Protein AF-A0A958KNX8-F1 (afdb_monomer_lite)

Radius of gyration: 30.75 Å; chains: 1; bounding box: 78×37×107 Å

Structure (mmCIF, N/CA/C/O backbone):
data_AF-A0A958KNX8-F1
#
_entry.id   AF-A0A958KNX8-F1
#
loop_
_atom_site.group_PDB
_atom_site.id
_atom_site.type_symbol
_atom_site.label_atom_id
_atom_site.label_alt_id
_atom_site.label_comp_id
_atom_site.label_asym_id
_atom_site.label_entity_id
_atom_site.label_seq_id
_atom_site.pdbx_PDB_ins_code
_atom_site.Cartn_x
_atom_site.Cartn_y
_atom_site.Cartn_z
_atom_site.occupancy
_atom_site.B_iso_or_equiv
_atom_site.auth_seq_id
_atom_site.auth_comp_id
_atom_site.auth_asym_id
_atom_site.auth_atom_id
_atom_site.pdbx_PDB_model_num
ATOM 1 N N . MET A 1 1 ? 53.481 12.879 -78.238 1.00 42.06 1 MET A N 1
ATOM 2 C CA . MET A 1 1 ? 53.865 12.267 -76.950 1.00 42.06 1 MET A CA 1
ATOM 3 C C . MET A 1 1 ? 52.834 12.718 -75.930 1.00 42.06 1 MET A C 1
ATOM 5 O O . MET A 1 1 ? 52.769 13.906 -75.652 1.00 42.06 1 MET A O 1
ATOM 9 N N . LYS A 1 2 ? 51.925 11.822 -75.530 1.00 39.59 2 LYS A N 1
ATOM 10 C CA . LYS A 1 2 ? 50.901 12.083 -74.510 1.00 39.59 2 LYS A CA 1
ATOM 11 C C . LYS A 1 2 ? 51.471 11.589 -73.183 1.00 39.59 2 LYS A C 1
ATOM 13 O O . LYS A 1 2 ? 51.906 10.445 -73.130 1.00 39.59 2 LYS A O 1
ATOM 18 N N . SER A 1 3 ? 51.527 12.461 -72.185 1.00 48.16 3 SER A N 1
ATOM 19 C CA . SER A 1 3 ? 51.945 12.108 -70.830 1.00 48.16 3 SER A CA 1
ATOM 20 C C . SER A 1 3 ? 50.732 11.602 -70.062 1.00 48.16 3 SER A C 1
ATOM 22 O O . SER A 1 3 ? 49.702 12.276 -70.021 1.00 48.16 3 SER A O 1
ATOM 24 N N . ASP A 1 4 ? 50.869 10.402 -69.512 1.00 49.47 4 ASP A N 1
ATOM 25 C CA . ASP A 1 4 ? 49.841 9.691 -68.768 1.00 49.47 4 ASP A CA 1
ATOM 26 C C . ASP A 1 4 ? 49.492 10.384 -67.446 1.00 49.47 4 ASP A C 1
ATOM 28 O O . ASP A 1 4 ? 50.351 10.827 -66.682 1.00 49.47 4 ASP A O 1
ATOM 32 N N . ASN A 1 5 ? 48.185 10.454 -67.205 1.00 47.09 5 ASN A N 1
ATOM 33 C CA . ASN A 1 5 ? 47.549 10.881 -65.968 1.00 47.09 5 ASN A CA 1
ATOM 34 C C . ASN A 1 5 ? 47.696 9.761 -64.924 1.00 47.09 5 ASN A C 1
ATOM 36 O O . ASN A 1 5 ? 47.079 8.705 -65.060 1.00 47.09 5 ASN A O 1
ATOM 40 N N . LEU A 1 6 ? 48.470 9.995 -63.865 1.00 48.03 6 LEU A N 1
ATOM 41 C CA . LEU A 1 6 ? 48.431 9.189 -62.644 1.00 48.03 6 LEU A CA 1
ATOM 42 C C . LEU A 1 6 ? 47.308 9.729 -61.749 1.00 48.03 6 LEU A C 1
ATOM 44 O O . LEU A 1 6 ? 47.507 10.659 -60.970 1.00 48.03 6 LEU A O 1
ATOM 48 N N . SER A 1 7 ? 46.109 9.158 -61.885 1.00 46.84 7 SER A N 1
ATOM 49 C CA . SER A 1 7 ? 45.052 9.292 -60.881 1.00 46.84 7 SER A CA 1
ATOM 50 C C . SER A 1 7 ? 45.404 8.413 -59.688 1.00 46.84 7 SER A C 1
ATOM 52 O O . SER A 1 7 ? 45.228 7.199 -59.727 1.00 46.84 7 SER A O 1
ATOM 54 N N . SER A 1 8 ? 45.908 9.038 -58.630 1.00 51.44 8 SER A N 1
ATOM 55 C CA . SER A 1 8 ? 46.054 8.415 -57.319 1.00 51.44 8 SER A CA 1
ATOM 56 C C . SER A 1 8 ? 44.674 8.025 -56.783 1.00 51.44 8 SER A C 1
ATOM 58 O O . SER A 1 8 ? 43.842 8.892 -56.508 1.00 51.44 8 SER A O 1
ATOM 60 N N . GLU A 1 9 ? 44.433 6.721 -56.657 1.00 49.59 9 GLU A N 1
ATOM 61 C CA . GLU A 1 9 ? 43.260 6.138 -56.008 1.00 49.59 9 GLU A CA 1
ATOM 62 C C . GLU A 1 9 ? 43.120 6.670 -54.574 1.00 49.59 9 GLU A C 1
ATOM 64 O O . GLU A 1 9 ? 43.972 6.458 -53.710 1.00 49.59 9 GLU A O 1
ATOM 69 N N . GLN A 1 10 ? 42.022 7.378 -54.319 1.00 53.97 10 GLN A N 1
ATOM 70 C CA . GLN A 1 10 ? 41.580 7.730 -52.975 1.00 53.97 10 GLN A CA 1
ATOM 71 C C . GLN A 1 10 ? 40.931 6.491 -52.343 1.00 53.97 10 GLN A C 1
ATOM 73 O O . GLN A 1 10 ? 39.855 6.064 -52.756 1.00 53.97 10 GLN A O 1
ATOM 78 N N . ILE A 1 11 ? 41.590 5.909 -51.341 1.00 54.59 11 ILE A N 1
ATOM 79 C CA . ILE A 1 11 ? 41.051 4.811 -50.523 1.00 54.59 11 ILE A CA 1
ATOM 80 C C . ILE A 1 11 ? 39.892 5.361 -49.658 1.00 54.59 11 ILE A C 1
ATOM 82 O O . ILE A 1 11 ? 40.040 6.432 -49.062 1.00 54.59 11 ILE A O 1
ATOM 86 N N . PRO A 1 12 ? 38.731 4.680 -49.570 1.00 50.34 12 PRO A N 1
ATOM 87 C CA . PRO A 1 12 ? 37.530 5.235 -48.950 1.00 50.34 12 PRO A CA 1
ATOM 88 C C . PRO A 1 12 ? 37.610 5.248 -47.413 1.00 50.34 12 PRO A C 1
ATOM 90 O O . PRO A 1 12 ? 37.762 4.218 -46.763 1.00 50.34 12 PRO A O 1
ATOM 93 N N . VAL A 1 13 ? 37.402 6.433 -46.833 1.00 57.12 13 VAL A N 1
ATOM 94 C CA . VAL A 1 13 ? 37.413 6.759 -45.387 1.00 57.12 13 VAL A CA 1
ATOM 95 C C . VAL A 1 13 ? 36.207 6.170 -44.611 1.00 57.12 13 VAL A C 1
ATOM 97 O O . VAL A 1 13 ? 36.106 6.303 -43.396 1.00 57.12 13 VAL A O 1
ATOM 100 N N . GLN A 1 14 ? 35.273 5.487 -45.281 1.00 57.47 14 GLN A N 1
ATOM 101 C CA . GLN A 1 14 ? 34.013 5.019 -44.678 1.00 57.47 14 GLN A CA 1
ATOM 102 C C . GLN A 1 14 ? 34.156 3.777 -43.774 1.00 57.47 14 GLN A C 1
ATOM 104 O O . GLN A 1 14 ? 33.424 3.656 -42.795 1.00 57.47 14 GLN A O 1
ATOM 109 N N . ASN A 1 15 ? 35.136 2.901 -44.022 1.00 57.69 15 ASN A N 1
ATOM 110 C CA . ASN A 1 15 ? 35.259 1.622 -43.301 1.00 57.69 15 ASN A CA 1
ATOM 111 C C . ASN A 1 15 ? 35.597 1.758 -41.802 1.00 57.69 15 ASN A C 1
ATOM 113 O O . ASN A 1 15 ? 35.252 0.883 -41.007 1.00 57.69 15 ASN A O 1
ATOM 117 N N . GLU A 1 16 ? 36.261 2.838 -41.383 1.00 58.16 16 GLU A N 1
ATOM 118 C CA . GLU A 1 16 ? 36.662 3.010 -39.978 1.00 58.16 16 GLU A CA 1
ATOM 119 C C . GLU A 1 16 ? 35.492 3.415 -39.068 1.00 58.16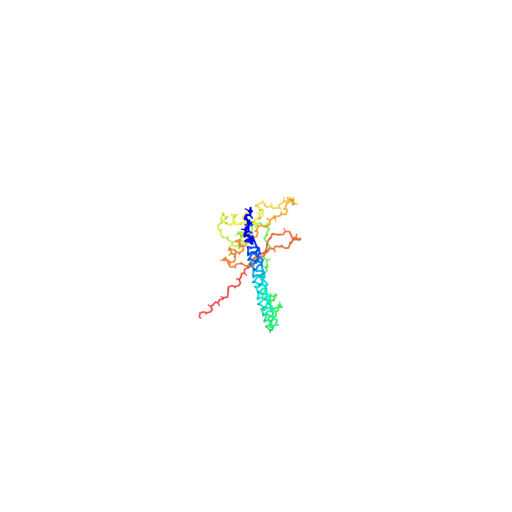 16 GLU A C 1
ATOM 121 O O . GLU A 1 16 ? 35.461 3.056 -37.886 1.00 58.16 16 GLU A O 1
ATOM 126 N N . SER A 1 17 ? 34.502 4.128 -39.616 1.00 66.62 17 SER A N 1
ATOM 127 C CA . SER A 1 17 ? 33.331 4.598 -38.868 1.00 66.62 17 SER A CA 1
ATOM 128 C C . SER A 1 17 ? 32.405 3.438 -38.489 1.00 66.62 17 SER A C 1
ATOM 130 O O . SER A 1 17 ? 32.046 3.290 -37.316 1.00 66.62 17 SER A O 1
ATOM 132 N N . ASP A 1 18 ? 32.135 2.546 -39.443 1.00 72.94 18 ASP A N 1
ATOM 133 C CA . ASP A 1 18 ? 31.264 1.382 -39.255 1.00 72.94 18 ASP A CA 1
ATOM 134 C C . ASP A 1 18 ? 31.873 0.363 -38.280 1.00 72.94 18 ASP A C 1
ATOM 136 O O . ASP A 1 18 ? 31.188 -0.185 -37.409 1.00 72.94 18 ASP A O 1
ATOM 140 N N . MET A 1 19 ? 33.193 0.163 -38.351 1.00 74.25 19 MET A N 1
ATOM 141 C CA . MET A 1 19 ? 33.920 -0.699 -37.417 1.00 74.25 19 MET A CA 1
ATOM 142 C C . MET A 1 19 ? 33.919 -0.125 -35.991 1.00 74.25 19 MET A C 1
ATOM 144 O O . MET A 1 19 ? 33.741 -0.867 -35.019 1.00 74.25 19 MET A O 1
ATOM 148 N N . SER A 1 20 ? 34.063 1.198 -35.848 1.00 80.25 20 SER A N 1
ATOM 149 C CA . SER A 1 20 ? 33.980 1.880 -34.550 1.00 80.25 20 SER A CA 1
ATOM 150 C C . SER A 1 20 ? 32.596 1.723 -33.916 1.00 80.25 20 SER A C 1
ATOM 152 O O . SER A 1 20 ? 32.475 1.477 -32.711 1.00 80.25 20 SER A O 1
ATOM 154 N N . GLU A 1 21 ? 31.531 1.810 -34.715 1.00 80.25 21 GLU A N 1
ATOM 155 C CA . GLU A 1 21 ? 30.171 1.641 -34.215 1.00 80.25 21 GLU A CA 1
ATOM 156 C C . GLU A 1 21 ? 29.878 0.187 -33.813 1.00 80.25 21 GLU A C 1
ATOM 158 O O . GLU A 1 21 ? 29.301 -0.055 -32.744 1.00 80.25 21 GLU A O 1
ATOM 163 N N . ALA A 1 22 ? 30.346 -0.785 -34.603 1.00 81.06 22 ALA A N 1
ATOM 164 C CA . ALA A 1 22 ? 30.256 -2.207 -34.281 1.00 81.06 22 ALA A CA 1
ATOM 165 C C . ALA A 1 22 ? 30.973 -2.541 -32.959 1.00 81.06 22 ALA A C 1
ATOM 167 O O . ALA A 1 22 ? 30.391 -3.182 -32.077 1.00 81.06 22 ALA A O 1
ATOM 168 N N . LEU A 1 23 ? 32.190 -2.019 -32.762 1.00 81.31 23 LEU A N 1
ATOM 169 C CA . LEU A 1 23 ? 32.943 -2.150 -31.509 1.00 81.31 23 LEU A CA 1
ATOM 170 C C . LEU A 1 23 ? 32.178 -1.556 -30.318 1.00 81.31 23 LEU A C 1
ATOM 172 O O . LEU A 1 23 ? 32.051 -2.201 -29.276 1.00 81.31 23 LEU A O 1
ATOM 176 N N . ARG A 1 24 ? 31.586 -0.364 -30.465 1.00 84.81 24 ARG A N 1
ATOM 177 C CA . ARG A 1 24 ? 30.780 0.264 -29.400 1.00 84.81 24 ARG A CA 1
ATOM 178 C C . ARG A 1 24 ? 29.530 -0.542 -29.045 1.00 84.81 24 ARG A C 1
ATOM 180 O O . ARG A 1 24 ? 29.096 -0.504 -27.891 1.00 84.81 24 ARG A O 1
ATOM 187 N N . ARG A 1 25 ? 28.909 -1.230 -30.008 1.00 84.94 25 ARG A N 1
ATOM 188 C CA . ARG A 1 25 ? 27.751 -2.109 -29.757 1.00 84.94 25 ARG A CA 1
ATOM 189 C C . ARG A 1 25 ? 28.169 -3.385 -29.029 1.00 84.94 25 ARG A C 1
ATOM 191 O O . ARG A 1 25 ? 27.503 -3.770 -28.067 1.00 84.94 25 ARG A O 1
ATOM 198 N N . LEU A 1 26 ? 29.291 -3.986 -29.423 1.00 87.31 26 LEU A N 1
ATOM 199 C CA . LEU A 1 26 ? 29.854 -5.162 -28.756 1.00 87.31 26 LEU A CA 1
ATOM 200 C C . LEU A 1 26 ? 30.239 -4.859 -27.306 1.00 87.31 26 LEU A C 1
ATOM 202 O O . LEU A 1 26 ? 29.823 -5.580 -26.402 1.00 87.31 26 LEU A O 1
ATOM 206 N N . VAL A 1 27 ? 30.943 -3.749 -27.065 1.00 87.81 27 VAL A N 1
ATOM 207 C CA . VAL A 1 27 ? 31.324 -3.328 -25.708 1.00 87.81 27 VAL A CA 1
ATOM 208 C C . VAL A 1 27 ? 30.088 -3.071 -24.846 1.00 87.81 27 VAL A C 1
ATOM 210 O O . VAL A 1 27 ? 30.012 -3.577 -23.728 1.00 87.81 27 VAL A O 1
ATOM 213 N N . ARG A 1 28 ? 29.079 -2.350 -25.359 1.00 87.38 28 ARG A N 1
ATOM 214 C CA . ARG A 1 28 ? 27.823 -2.117 -24.621 1.00 87.38 28 ARG A CA 1
ATOM 215 C C . ARG A 1 28 ? 27.100 -3.417 -24.277 1.00 87.38 28 ARG A C 1
ATOM 217 O O . ARG A 1 28 ? 26.647 -3.569 -23.146 1.00 87.38 28 ARG A O 1
ATOM 224 N N . SER A 1 29 ? 27.032 -4.352 -25.220 1.00 85.25 29 SER A N 1
ATOM 225 C CA . SER A 1 29 ? 26.399 -5.657 -25.001 1.00 85.25 29 SER A CA 1
ATOM 226 C C . SER A 1 29 ? 27.158 -6.464 -23.946 1.00 85.25 29 SER A C 1
ATOM 228 O O . SER A 1 29 ? 26.550 -6.970 -23.009 1.00 85.25 29 SER A O 1
ATOM 230 N N . GLY A 1 30 ? 28.493 -6.490 -24.016 1.00 85.56 30 GLY A N 1
ATOM 23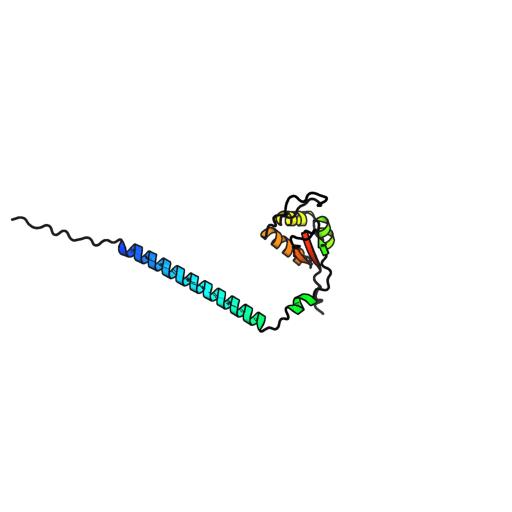1 C CA . GLY A 1 30 ? 29.335 -7.146 -23.014 1.00 85.56 30 GLY A CA 1
ATOM 232 C C . GLY A 1 30 ? 29.170 -6.556 -21.610 1.00 85.56 30 GLY A C 1
ATOM 233 O O . GLY A 1 30 ? 29.062 -7.301 -20.635 1.00 85.56 30 GLY A O 1
ATOM 234 N N . VAL A 1 31 ? 29.076 -5.227 -21.493 1.00 88.81 31 VAL A N 1
ATOM 235 C CA . VAL A 1 31 ? 28.822 -4.546 -20.211 1.00 88.81 31 VAL A CA 1
ATOM 236 C C . VAL A 1 31 ? 27.440 -4.900 -19.655 1.00 88.81 31 VAL A C 1
ATOM 238 O O . VAL A 1 31 ? 27.322 -5.176 -18.460 1.00 88.81 31 VAL A O 1
ATOM 241 N N . MET A 1 32 ? 26.404 -4.941 -20.498 1.00 86.12 32 MET A N 1
ATOM 242 C CA . MET A 1 32 ? 25.053 -5.324 -20.071 1.00 86.12 32 MET A CA 1
ATOM 243 C C . MET A 1 32 ? 24.987 -6.782 -19.612 1.00 86.12 32 MET A C 1
ATOM 245 O O . MET A 1 32 ? 24.460 -7.042 -18.530 1.00 86.12 32 MET A O 1
ATOM 249 N N . CYS A 1 33 ? 25.592 -7.709 -20.359 1.00 85.69 33 CYS A N 1
ATOM 250 C CA . CYS A 1 33 ? 25.675 -9.116 -19.964 1.00 85.69 33 CYS A CA 1
ATOM 251 C C . CYS A 1 33 ? 26.420 -9.279 -18.634 1.00 85.69 33 CYS A C 1
ATOM 253 O O . CYS A 1 33 ? 25.951 -9.983 -17.743 1.00 85.69 33 CYS A O 1
ATOM 255 N N . ARG A 1 34 ? 27.545 -8.572 -18.447 1.00 85.81 34 ARG A N 1
ATOM 256 C CA . ARG A 1 34 ? 28.287 -8.587 -17.178 1.00 85.81 34 ARG A CA 1
ATOM 257 C C . ARG A 1 34 ? 27.447 -8.060 -16.017 1.00 85.81 34 ARG A C 1
ATOM 259 O O . ARG A 1 34 ? 27.458 -8.651 -14.943 1.00 85.81 34 ARG A O 1
ATOM 266 N N . ARG A 1 35 ? 26.705 -6.968 -16.219 1.00 88.81 35 ARG A N 1
ATOM 267 C CA . ARG A 1 35 ? 25.803 -6.423 -15.197 1.00 88.81 35 ARG A CA 1
ATOM 268 C C . ARG A 1 35 ? 24.709 -7.425 -14.830 1.00 88.81 35 ARG A C 1
ATOM 270 O O . ARG A 1 35 ? 24.454 -7.615 -13.648 1.00 88.81 35 ARG A O 1
ATOM 277 N N . GLN A 1 36 ? 24.084 -8.063 -15.818 1.00 87.50 36 GLN A N 1
ATOM 278 C CA . GLN A 1 36 ? 23.060 -9.084 -15.581 1.00 87.50 36 GLN A CA 1
ATOM 279 C C . GLN A 1 36 ? 23.621 -10.290 -14.827 1.00 87.50 36 GLN A C 1
ATOM 281 O O . GLN A 1 36 ? 22.997 -10.733 -13.870 1.00 87.50 36 GLN A O 1
ATOM 286 N N . ALA A 1 37 ? 24.818 -10.760 -15.187 1.00 87.31 37 ALA A N 1
ATOM 287 C CA . ALA A 1 37 ? 25.489 -11.841 -14.472 1.00 87.31 37 ALA A CA 1
ATOM 288 C C . ALA A 1 37 ? 25.759 -11.472 -13.005 1.00 87.31 37 ALA A C 1
ATOM 290 O O . ALA A 1 37 ? 25.463 -12.259 -12.116 1.00 87.31 37 ALA A O 1
ATOM 291 N N . ILE A 1 38 ? 26.238 -10.252 -12.733 1.00 89.56 38 ILE A N 1
ATOM 292 C CA . ILE A 1 38 ? 26.447 -9.774 -11.356 1.00 89.56 38 ILE A CA 1
ATOM 293 C C . ILE A 1 38 ? 25.125 -9.728 -10.584 1.00 89.56 38 ILE A C 1
ATOM 295 O O . ILE A 1 38 ? 25.070 -10.195 -9.453 1.00 89.56 38 ILE A O 1
ATOM 299 N N . ILE A 1 39 ? 24.059 -9.184 -11.179 1.00 89.00 39 ILE A N 1
ATOM 300 C CA . ILE A 1 39 ? 22.737 -9.129 -10.534 1.00 89.00 39 ILE A CA 1
ATOM 301 C C . ILE A 1 39 ? 22.242 -10.539 -10.210 1.00 89.00 39 ILE A C 1
ATOM 303 O O . ILE A 1 39 ? 21.758 -10.772 -9.106 1.00 89.00 39 ILE A O 1
ATOM 307 N N . TYR A 1 40 ? 22.390 -11.473 -11.149 1.00 90.88 40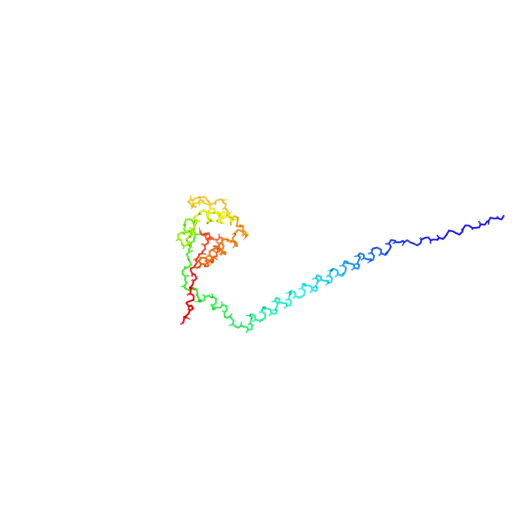 TYR A N 1
ATOM 308 C CA . TYR A 1 40 ? 21.993 -12.860 -10.957 1.00 90.88 40 TYR A CA 1
ATOM 309 C C . TYR A 1 40 ? 22.786 -13.531 -9.832 1.00 90.88 40 TYR A C 1
ATOM 311 O O . TYR A 1 40 ? 22.184 -14.128 -8.948 1.00 90.88 40 TYR A O 1
ATOM 319 N N . GLU A 1 41 ? 24.112 -13.384 -9.810 1.00 88.44 41 GLU A N 1
ATOM 320 C CA . GLU A 1 41 ? 24.962 -13.946 -8.752 1.00 88.44 41 GLU A CA 1
ATOM 321 C C . GLU A 1 41 ? 24.654 -13.340 -7.376 1.00 88.44 41 GLU A C 1
ATOM 323 O O . GLU A 1 41 ? 24.605 -14.058 -6.380 1.00 88.44 41 GLU A O 1
ATOM 328 N N . VAL A 1 42 ? 24.370 -12.036 -7.305 1.00 89.00 42 VAL A N 1
ATOM 329 C CA . VAL A 1 42 ? 23.951 -11.385 -6.053 1.00 89.00 42 VAL A CA 1
ATOM 330 C C . VAL A 1 42 ? 22.592 -11.910 -5.590 1.00 89.00 42 VAL A C 1
ATOM 332 O O . VAL A 1 42 ? 22.445 -12.258 -4.421 1.00 89.00 42 VAL A O 1
ATOM 335 N N . ALA A 1 43 ? 21.608 -11.998 -6.489 1.00 84.50 43 ALA A N 1
ATOM 336 C CA . ALA A 1 43 ? 20.280 -12.518 -6.168 1.00 84.50 43 ALA A CA 1
ATOM 337 C C . ALA A 1 43 ? 20.347 -13.984 -5.723 1.00 84.50 43 ALA A C 1
ATOM 339 O O . ALA A 1 43 ? 19.731 -14.358 -4.727 1.00 84.50 43 ALA A O 1
ATOM 340 N N . ARG A 1 44 ? 21.149 -14.795 -6.416 1.00 87.38 44 ARG A N 1
ATOM 341 C CA . ARG A 1 44 ? 21.403 -16.189 -6.066 1.00 87.38 44 ARG A CA 1
ATOM 342 C C . ARG A 1 44 ? 22.076 -16.313 -4.705 1.00 87.38 44 ARG A C 1
ATOM 344 O O . ARG A 1 44 ? 21.572 -17.038 -3.862 1.00 87.38 44 ARG A O 1
ATOM 351 N N . SER A 1 45 ? 23.153 -15.569 -4.452 1.00 83.56 45 SER A N 1
ATOM 352 C CA . SER A 1 45 ? 23.840 -15.600 -3.157 1.00 83.56 45 SER A CA 1
ATOM 353 C C . SER A 1 45 ? 22.939 -15.137 -2.011 1.00 83.56 45 SER A C 1
ATOM 355 O O . SER A 1 45 ? 23.059 -15.653 -0.902 1.00 83.56 45 SER A O 1
ATOM 357 N N . LEU A 1 46 ? 22.039 -14.183 -2.260 1.00 82.31 46 LEU A N 1
ATOM 358 C CA . LEU A 1 46 ? 21.046 -13.762 -1.277 1.00 82.31 46 LEU A CA 1
ATOM 359 C C . LEU A 1 46 ? 20.035 -14.881 -0.999 1.00 82.31 46 LEU A C 1
ATOM 361 O O . LEU A 1 46 ? 19.765 -15.159 0.163 1.00 82.31 46 LEU A O 1
ATOM 365 N N . LEU A 1 47 ? 19.518 -15.537 -2.041 1.00 82.56 47 LEU A N 1
ATOM 366 C CA . LEU A 1 47 ? 18.601 -16.672 -1.906 1.00 82.56 47 LEU A CA 1
ATOM 367 C C . LEU A 1 47 ? 19.251 -17.859 -1.192 1.00 82.56 47 LEU A C 1
ATOM 369 O O . LEU A 1 47 ? 18.627 -18.446 -0.316 1.00 82.56 47 LEU A O 1
ATOM 373 N N . ASP A 1 48 ? 20.499 -18.183 -1.524 1.00 81.69 48 ASP A N 1
ATOM 374 C CA . ASP A 1 48 ? 21.245 -19.264 -0.880 1.00 81.69 48 ASP A CA 1
ATOM 375 C C . ASP A 1 48 ? 21.464 -18.950 0.608 1.00 81.69 48 ASP A C 1
ATOM 377 O O . ASP A 1 48 ? 21.202 -19.796 1.456 1.00 81.69 48 ASP A O 1
ATOM 381 N N . ARG A 1 49 ? 21.813 -17.702 0.954 1.00 80.75 49 ARG A N 1
ATOM 382 C CA . ARG A 1 49 ? 21.910 -17.270 2.359 1.00 80.75 49 ARG A CA 1
ATOM 383 C C . ARG A 1 49 ? 20.572 -17.310 3.085 1.00 80.75 49 ARG A C 1
ATOM 385 O O . ARG A 1 49 ? 20.551 -17.727 4.233 1.00 80.75 49 ARG A O 1
ATOM 392 N N . LEU A 1 50 ? 19.487 -16.899 2.428 1.00 73.81 50 LEU A N 1
ATOM 393 C CA . LEU A 1 50 ? 18.127 -16.985 2.970 1.00 73.81 50 LEU A CA 1
ATOM 394 C C . LEU A 1 50 ? 17.661 -18.432 3.159 1.00 73.81 50 LEU A C 1
ATOM 396 O O . LEU A 1 50 ? 16.779 -18.666 3.971 1.00 73.81 50 LEU A O 1
ATOM 400 N N . ARG A 1 51 ? 18.228 -19.381 2.407 1.00 71.38 51 ARG A N 1
ATOM 401 C CA . ARG A 1 51 ? 17.928 -20.813 2.497 1.00 71.38 51 ARG A CA 1
ATOM 402 C C . ARG A 1 51 ? 18.796 -21.536 3.530 1.00 71.38 51 ARG A C 1
ATOM 404 O O . ARG A 1 51 ? 18.343 -22.512 4.112 1.00 71.38 51 ARG A O 1
ATOM 411 N N . GLU A 1 52 ? 20.041 -21.100 3.718 1.00 71.44 52 GLU A N 1
ATOM 412 C CA . GLU A 1 52 ? 20.962 -21.611 4.746 1.00 71.44 52 GLU A CA 1
ATOM 413 C C . GLU A 1 52 ? 20.635 -21.068 6.134 1.00 71.44 52 GLU A C 1
ATOM 415 O O . GLU A 1 52 ? 20.785 -21.767 7.136 1.00 71.44 52 GLU A O 1
ATOM 420 N N . SER A 1 53 ? 20.173 -19.821 6.203 1.00 59.12 53 SER A N 1
ATOM 421 C CA . SER A 1 53 ? 19.433 -19.368 7.360 1.00 59.12 53 SER A CA 1
ATOM 422 C C . SER A 1 53 ? 18.106 -20.108 7.326 1.00 59.12 53 SER A C 1
ATOM 424 O O . SER A 1 53 ? 17.249 -19.776 6.517 1.00 59.12 53 SER A O 1
ATOM 426 N N . ASP A 1 54 ? 17.935 -21.105 8.182 1.00 50.75 54 ASP A N 1
ATOM 427 C CA . ASP A 1 54 ? 16.647 -21.720 8.510 1.00 50.75 54 ASP A CA 1
ATOM 428 C C . ASP A 1 54 ? 15.762 -20.665 9.218 1.00 50.75 54 ASP A C 1
ATOM 430 O O . ASP A 1 54 ? 15.342 -20.806 10.364 1.00 50.75 54 ASP A O 1
ATOM 434 N N . VAL A 1 55 ? 15.570 -19.507 8.569 1.00 52.78 55 VAL A N 1
ATOM 435 C CA . VAL A 1 55 ? 14.506 -18.561 8.860 1.00 52.78 55 VAL A CA 1
ATOM 436 C C . VAL A 1 55 ? 13.283 -19.311 8.414 1.00 52.78 55 VAL A C 1
ATOM 438 O O . VAL A 1 55 ? 12.883 -19.256 7.253 1.00 52.78 55 VAL A O 1
ATOM 441 N N . ASP A 1 56 ? 12.787 -20.095 9.356 1.00 47.44 56 ASP A N 1
ATOM 442 C CA . ASP A 1 56 ? 11.534 -20.796 9.308 1.00 47.44 56 ASP A CA 1
ATOM 443 C C . ASP A 1 56 ? 10.524 -19.853 8.645 1.00 47.44 56 ASP A C 1
ATOM 445 O O . ASP A 1 56 ? 10.061 -18.872 9.235 1.00 47.44 56 ASP A O 1
ATOM 449 N N . LEU A 1 57 ? 10.220 -20.090 7.368 1.00 48.94 57 LEU A N 1
ATOM 450 C CA . LEU A 1 57 ? 9.152 -19.361 6.686 1.00 48.94 57 LEU A CA 1
ATOM 451 C C . LEU A 1 57 ? 7.810 -19.642 7.389 1.00 48.94 57 LEU A C 1
ATOM 453 O O . LEU A 1 57 ? 6.875 -18.865 7.229 1.00 48.94 57 LEU A O 1
ATOM 457 N N . ALA A 1 58 ? 7.755 -20.679 8.237 1.00 44.94 58 ALA A N 1
ATOM 458 C CA . ALA A 1 58 ? 6.688 -20.936 9.195 1.00 44.94 58 ALA A CA 1
ATOM 459 C C . ALA A 1 58 ? 6.637 -19.918 10.360 1.00 44.94 58 ALA A C 1
ATOM 461 O O . ALA A 1 58 ? 5.556 -19.580 10.833 1.00 44.94 58 ALA A O 1
ATOM 462 N N . VAL A 1 59 ? 7.763 -19.333 10.792 1.00 43.28 59 VAL A N 1
ATOM 463 C CA . VAL A 1 59 ? 7.789 -18.324 11.876 1.00 43.28 59 VAL A CA 1
ATOM 464 C C . VAL A 1 59 ? 7.346 -16.936 11.389 1.00 43.28 59 VAL A C 1
ATOM 466 O O . VAL A 1 59 ? 6.969 -16.084 12.197 1.00 43.28 59 VAL A O 1
ATOM 469 N N . VAL A 1 60 ? 7.289 -16.700 10.073 1.00 46.53 60 VAL A N 1
ATOM 470 C CA . VAL A 1 60 ? 6.592 -15.517 9.532 1.00 46.53 60 VAL A CA 1
ATOM 471 C C . VAL A 1 60 ? 5.066 -15.677 9.626 1.00 46.53 60 VAL A C 1
ATOM 473 O O . VAL A 1 60 ? 4.364 -14.670 9.721 1.00 46.53 60 VAL A O 1
ATOM 476 N N . GLU A 1 61 ? 4.537 -16.905 9.682 1.00 43.50 61 GLU A N 1
ATOM 477 C CA . GLU A 1 61 ? 3.098 -17.132 9.875 1.00 43.50 61 GLU A CA 1
ATOM 478 C C . GLU A 1 61 ? 2.674 -17.001 11.352 1.00 43.50 61 GLU A C 1
ATOM 480 O O . GLU A 1 61 ? 1.636 -16.398 11.634 1.00 43.50 61 GLU A O 1
ATOM 485 N N . GLU A 1 62 ? 3.484 -17.447 12.318 1.00 38.56 62 GLU A N 1
ATOM 486 C CA . GLU A 1 62 ? 3.024 -17.580 13.716 1.00 38.56 62 GLU A CA 1
ATOM 487 C C . GLU A 1 62 ? 3.190 -16.351 14.636 1.00 38.56 62 GLU A C 1
ATOM 489 O O . GLU A 1 62 ? 2.617 -16.328 15.724 1.00 38.56 62 GLU A O 1
ATOM 494 N N . ILE A 1 63 ? 3.872 -15.270 14.230 1.00 45.12 63 ILE A N 1
ATOM 495 C CA . ILE A 1 63 ? 3.974 -14.048 15.075 1.00 45.12 63 ILE A CA 1
ATOM 496 C C . ILE A 1 63 ? 2.773 -13.096 14.881 1.00 45.12 63 ILE A C 1
ATOM 498 O O . ILE A 1 63 ? 2.681 -12.031 15.490 1.00 45.12 63 ILE A O 1
ATOM 502 N N . THR A 1 64 ? 1.785 -13.472 14.069 1.00 45.19 64 THR A N 1
ATOM 503 C CA . THR A 1 64 ? 0.698 -12.566 13.679 1.00 45.19 64 THR A CA 1
ATOM 504 C C . THR A 1 64 ? -0.659 -12.891 14.295 1.00 45.19 64 THR A C 1
ATOM 506 O O . THR A 1 64 ? -1.691 -12.788 13.643 1.00 45.19 64 THR A O 1
ATOM 509 N N . HIS A 1 65 ? -0.690 -13.173 15.600 1.00 42.28 65 HIS A N 1
ATOM 510 C CA . HIS A 1 65 ? -1.922 -13.152 16.405 1.00 42.28 65 HIS A CA 1
ATOM 511 C C . HIS A 1 65 ? -2.416 -11.719 16.690 1.00 42.28 65 HIS A C 1
ATOM 513 O O . HIS A 1 65 ? -2.645 -11.327 17.832 1.00 42.28 65 HIS A O 1
ATOM 519 N N . GLY A 1 66 ? -2.566 -10.912 15.643 1.00 56.03 66 GLY A N 1
ATOM 520 C CA . GLY A 1 66 ? -3.403 -9.721 15.681 1.00 56.03 66 GLY A CA 1
ATOM 521 C C . GLY A 1 66 ? -4.445 -9.861 14.588 1.00 56.03 66 GLY A C 1
ATOM 522 O O . GLY A 1 66 ? -4.076 -10.030 13.426 1.00 56.03 66 GLY A O 1
ATOM 523 N N . ASP A 1 67 ? -5.721 -9.817 14.962 1.00 76.75 67 ASP A N 1
ATOM 524 C CA . ASP A 1 67 ? -6.824 -9.913 14.012 1.00 76.75 67 ASP A CA 1
ATOM 525 C C . ASP A 1 67 ? -6.676 -8.801 12.967 1.00 76.75 67 ASP A C 1
ATOM 527 O O . ASP A 1 67 ? -6.682 -7.611 13.289 1.00 76.75 67 ASP A O 1
ATOM 531 N N . TRP A 1 68 ? -6.469 -9.191 11.710 1.00 87.38 68 TRP A N 1
ATOM 532 C CA . TRP A 1 68 ? -6.464 -8.253 10.596 1.00 87.38 68 TRP A CA 1
ATOM 533 C C . TRP A 1 68 ? -7.853 -7.616 10.496 1.00 87.38 68 TRP A C 1
ATOM 535 O O . TRP A 1 68 ? -8.849 -8.289 10.225 1.00 87.38 68 TRP A O 1
ATOM 545 N N . GLU A 1 69 ? -7.928 -6.307 10.709 1.00 89.06 69 GLU A N 1
ATOM 546 C CA . GLU A 1 69 ? -9.156 -5.543 10.558 1.00 89.06 69 GLU A CA 1
ATOM 547 C C . GLU A 1 69 ? -9.402 -5.268 9.074 1.00 89.06 69 GLU A C 1
ATOM 549 O O . GLU A 1 69 ? -8.599 -4.631 8.386 1.00 89.06 69 GLU A O 1
ATOM 554 N N . ARG A 1 70 ? -10.543 -5.744 8.575 1.00 90.38 70 ARG A N 1
ATOM 555 C CA . ARG A 1 70 ? -10.988 -5.525 7.195 1.00 90.38 70 ARG A CA 1
ATOM 556 C C . ARG A 1 70 ? -11.476 -4.098 7.027 1.00 90.38 70 ARG A C 1
ATOM 558 O O . ARG A 1 70 ? -12.314 -3.648 7.802 1.00 90.38 70 ARG A O 1
ATOM 565 N N . ILE A 1 71 ? -11.008 -3.412 5.992 1.00 89.44 71 ILE A N 1
ATOM 566 C CA . ILE A 1 71 ? -11.368 -2.030 5.684 1.00 89.44 71 ILE A CA 1
ATOM 567 C C . ILE A 1 71 ? -12.113 -1.983 4.353 1.00 89.44 71 ILE A C 1
ATOM 569 O O . ILE A 1 71 ? -11.556 -2.227 3.281 1.00 89.44 71 ILE A O 1
ATOM 573 N N . GLU A 1 72 ? -13.383 -1.608 4.427 1.00 87.00 72 GLU A N 1
ATOM 574 C CA . GLU A 1 72 ? -14.279 -1.470 3.275 1.00 87.00 72 GLU A CA 1
ATOM 575 C C . GLU A 1 72 ? -14.408 -0.013 2.820 1.00 87.00 72 GLU A C 1
ATOM 577 O O . GLU A 1 72 ? -14.848 0.272 1.707 1.00 87.00 72 GLU A O 1
ATOM 582 N N . SER A 1 73 ? -14.039 0.940 3.682 1.00 87.62 73 SER A N 1
ATOM 583 C CA . SER A 1 73 ? -14.229 2.362 3.412 1.00 87.62 73 SER A CA 1
ATOM 584 C C . SER A 1 73 ? -13.168 3.254 4.049 1.00 87.62 73 SER A C 1
ATOM 586 O O . SER A 1 73 ? -12.552 2.932 5.066 1.00 87.62 73 SER A O 1
ATOM 588 N N . LEU A 1 74 ? -13.030 4.456 3.489 1.00 89.06 74 LEU A N 1
ATOM 589 C CA . LEU A 1 74 ? -12.199 5.525 4.040 1.00 89.06 74 LEU A CA 1
ATOM 590 C C . LEU A 1 74 ? -12.603 5.910 5.475 1.00 89.06 74 LEU A C 1
ATOM 592 O O . LEU A 1 74 ? -11.746 6.218 6.304 1.00 89.06 74 LEU A O 1
ATOM 596 N N . SER A 1 75 ? -13.907 5.931 5.765 1.00 87.81 75 SER A N 1
ATOM 597 C CA . SER A 1 75 ? -14.428 6.244 7.099 1.00 87.81 75 SER A CA 1
ATOM 598 C C . SER A 1 75 ? -13.964 5.210 8.122 1.00 87.81 75 SER A C 1
ATOM 600 O O . SER A 1 75 ? -13.515 5.587 9.204 1.00 87.81 75 SER A O 1
ATOM 602 N N . GLN A 1 76 ? -13.999 3.930 7.747 1.00 88.69 76 GLN A N 1
ATOM 603 C CA . GLN A 1 76 ? -13.516 2.831 8.575 1.00 88.69 76 GLN A CA 1
ATOM 604 C C . GLN A 1 76 ? -11.998 2.899 8.766 1.00 88.69 76 GLN A C 1
ATOM 606 O O . GLN A 1 76 ? -11.534 2.857 9.900 1.00 88.69 76 GLN A O 1
ATOM 611 N N . LEU A 1 77 ? -11.229 3.148 7.696 1.00 90.12 77 LEU A N 1
ATOM 612 C CA . LEU A 1 77 ? -9.777 3.333 7.806 1.00 90.12 77 LEU A CA 1
ATOM 613 C C . LEU A 1 77 ? -9.422 4.456 8.785 1.00 90.12 77 LEU A C 1
ATOM 615 O O . LEU A 1 77 ? -8.512 4.319 9.599 1.00 90.12 77 LEU A O 1
ATOM 619 N N . ARG A 1 78 ? -10.143 5.581 8.715 1.00 91.38 78 ARG A N 1
ATOM 620 C CA . ARG A 1 78 ? -9.946 6.700 9.640 1.00 91.38 78 ARG A CA 1
ATOM 621 C C . ARG A 1 78 ? -10.291 6.320 11.076 1.00 91.38 78 ARG A C 1
ATOM 623 O O . ARG A 1 78 ? -9.625 6.811 11.980 1.00 91.38 78 ARG A O 1
ATOM 630 N N . ALA A 1 79 ? -11.341 5.534 11.291 1.00 88.81 79 ALA A N 1
ATOM 631 C CA . ALA A 1 79 ? -11.726 5.097 12.627 1.00 88.81 79 ALA A CA 1
ATOM 632 C C . ALA A 1 79 ? -10.644 4.203 13.254 1.00 88.81 79 ALA A C 1
ATOM 634 O O . ALA A 1 79 ? -10.332 4.388 14.427 1.00 88.81 79 ALA A O 1
ATOM 635 N N . THR A 1 80 ? -10.027 3.321 12.461 1.00 89.94 80 THR A N 1
ATOM 636 C CA . THR A 1 80 ? -8.972 2.407 12.923 1.00 89.94 80 THR A CA 1
ATOM 637 C C . THR A 1 80 ? -7.613 3.099 13.080 1.00 89.94 80 THR A C 1
ATOM 639 O O . THR A 1 80 ? -6.998 3.038 14.140 1.00 89.94 80 THR A O 1
ATOM 642 N N . VAL A 1 81 ? -7.133 3.790 12.040 1.00 90.12 81 VAL A N 1
ATOM 643 C CA . VAL A 1 81 ? -5.761 4.340 11.979 1.00 90.12 81 VAL A CA 1
ATOM 644 C C . VAL A 1 81 ? -5.681 5.786 12.492 1.00 90.12 81 VAL A C 1
ATOM 646 O O . VAL A 1 81 ? -4.617 6.270 12.874 1.00 90.12 81 VAL A O 1
ATOM 649 N N . GLY A 1 82 ? -6.805 6.504 12.524 1.00 89.25 82 GLY A N 1
ATOM 650 C CA . GLY A 1 82 ? -6.870 7.898 12.960 1.00 89.25 82 GLY A CA 1
ATOM 651 C C . GLY A 1 82 ? -6.422 8.916 11.901 1.00 89.25 82 GLY A C 1
ATOM 652 O O . GLY A 1 82 ? -6.441 8.681 10.692 1.00 89.25 82 GLY A O 1
ATOM 653 N N . GLY A 1 83 ? -6.052 10.114 12.363 1.00 87.50 83 GLY A N 1
ATOM 654 C CA . GLY A 1 83 ? -5.501 11.183 11.525 1.00 87.50 83 GLY A CA 1
ATOM 655 C C . GLY A 1 83 ? -6.516 12.165 10.917 1.00 87.50 83 GLY A C 1
ATOM 656 O O . GLY A 1 83 ? -7.738 12.084 11.079 1.00 87.50 83 GLY A O 1
ATOM 657 N N . ARG A 1 84 ? -5.984 13.175 10.211 1.00 89.81 84 ARG A N 1
ATOM 658 C CA . ARG A 1 84 ? -6.786 14.248 9.602 1.00 89.81 84 ARG A CA 1
ATOM 659 C C . ARG A 1 84 ? -7.468 13.750 8.327 1.00 89.81 84 ARG A C 1
ATOM 661 O O . ARG A 1 84 ? -6.795 13.502 7.328 1.00 89.81 84 ARG A O 1
ATOM 668 N N . PHE A 1 85 ? -8.803 13.726 8.329 1.00 87.50 85 PHE A N 1
ATOM 669 C CA . PHE A 1 85 ? -9.625 13.212 7.221 1.00 87.50 85 PHE A CA 1
ATOM 670 C C . PHE A 1 85 ? -9.231 13.755 5.843 1.00 87.50 85 PHE A C 1
ATOM 672 O O . PHE A 1 85 ? -9.111 12.987 4.901 1.00 87.50 85 PHE A O 1
ATOM 679 N N . GLN A 1 86 ? -8.968 15.060 5.717 1.00 89.25 86 GLN A N 1
ATOM 680 C CA . GLN A 1 86 ? -8.591 15.664 4.431 1.00 89.25 86 GLN A CA 1
ATOM 681 C C . GLN A 1 86 ? -7.266 15.123 3.874 1.00 89.25 86 GLN A C 1
ATOM 683 O O . GLN A 1 86 ? -7.130 14.958 2.665 1.00 89.25 86 GLN A O 1
ATOM 688 N N . ASN A 1 87 ? -6.296 14.821 4.741 1.00 90.50 87 ASN A N 1
ATOM 689 C CA . ASN A 1 87 ? -5.019 14.252 4.313 1.00 90.50 87 ASN A CA 1
ATOM 690 C C . ASN A 1 87 ? -5.190 12.787 3.910 1.00 90.50 87 ASN A C 1
ATOM 692 O O . ASN A 1 87 ? -4.668 12.376 2.876 1.00 90.50 87 ASN A O 1
ATOM 696 N N . LEU A 1 88 ? -5.956 12.026 4.696 1.00 90.62 88 LEU A N 1
ATOM 697 C CA . LEU A 1 88 ? -6.243 10.626 4.402 1.00 90.62 88 LEU A CA 1
ATOM 698 C C . LEU A 1 88 ? -7.038 10.483 3.102 1.00 90.62 88 LEU A C 1
ATOM 700 O O . LEU A 1 88 ? -6.656 9.706 2.239 1.00 90.62 88 LEU A O 1
ATOM 704 N N . LYS A 1 89 ? -8.069 11.313 2.908 1.00 90.19 89 LYS A N 1
ATOM 705 C CA . LYS A 1 89 ? -8.877 11.364 1.685 1.00 90.19 89 LYS A CA 1
ATOM 706 C C . LYS A 1 89 ? -8.020 11.586 0.439 1.00 90.19 89 LYS A C 1
ATOM 708 O O . LYS A 1 89 ? -8.222 10.912 -0.563 1.00 90.19 89 LYS A O 1
ATOM 713 N N . LYS A 1 90 ? -7.055 12.513 0.493 1.00 91.56 90 LYS A N 1
ATOM 714 C CA . LYS A 1 90 ? -6.137 12.769 -0.629 1.00 91.56 90 LYS A CA 1
ATOM 715 C C . LYS A 1 90 ? -5.296 11.537 -0.972 1.00 91.56 90 LYS A C 1
ATOM 717 O O . LYS A 1 90 ? -5.195 11.199 -2.144 1.00 91.56 90 LYS A O 1
ATOM 722 N N . ARG A 1 91 ? -4.726 10.864 0.035 1.00 91.94 91 ARG A N 1
ATOM 723 C CA . ARG A 1 91 ? -3.917 9.642 -0.157 1.00 91.94 91 ARG A CA 1
ATOM 724 C C . ARG A 1 91 ? -4.758 8.472 -0.665 1.00 91.94 91 ARG A C 1
ATOM 726 O O . ARG A 1 91 ? -4.335 7.767 -1.570 1.00 91.94 91 ARG A O 1
ATOM 733 N N . TRP A 1 92 ? -5.962 8.322 -0.124 1.00 91.19 92 TRP A N 1
ATOM 734 C CA . TRP A 1 92 ? -6.938 7.307 -0.512 1.00 91.19 92 TRP A CA 1
ATOM 735 C C . TRP A 1 92 ? -7.303 7.401 -1.994 1.00 91.19 92 TRP A C 1
ATOM 737 O O . TRP A 1 92 ? -7.133 6.438 -2.730 1.00 91.19 92 TRP A O 1
ATOM 747 N N . VAL A 1 93 ? -7.698 8.595 -2.450 1.00 89.31 93 VAL A N 1
ATOM 748 C CA . VAL A 1 93 ? -8.008 8.845 -3.867 1.00 89.31 93 VAL A CA 1
ATOM 749 C C . VAL A 1 93 ? -6.779 8.653 -4.746 1.00 89.31 93 VAL A C 1
ATOM 751 O O . VAL A 1 93 ? -6.887 8.062 -5.813 1.00 89.31 93 VAL A O 1
ATOM 754 N N . LYS A 1 94 ? -5.606 9.126 -4.302 1.00 90.69 94 LYS A N 1
ATOM 755 C CA . LYS A 1 94 ? -4.355 8.956 -5.051 1.00 90.69 94 LYS A CA 1
ATOM 756 C C . LYS A 1 94 ? -4.003 7.481 -5.254 1.00 90.69 94 LYS A C 1
ATOM 758 O O . LYS A 1 94 ? -3.455 7.150 -6.283 1.00 90.69 94 LYS A O 1
ATOM 763 N N . SER A 1 95 ? -4.357 6.613 -4.309 1.00 88.25 95 SER A N 1
ATOM 764 C CA . SER A 1 95 ? -4.138 5.162 -4.407 1.00 88.25 95 SER A CA 1
ATOM 765 C C . SER A 1 95 ? -5.132 4.452 -5.336 1.00 88.25 95 SER A C 1
ATOM 767 O O . SER A 1 95 ? -5.075 3.236 -5.460 1.00 88.25 95 SER A O 1
ATOM 769 N N . GLY A 1 96 ? -6.076 5.179 -5.943 1.00 86.31 96 GLY A N 1
ATOM 770 C CA . GLY A 1 96 ? -7.124 4.606 -6.790 1.00 86.31 96 GLY A CA 1
ATOM 771 C C . GLY A 1 96 ? -8.347 4.094 -6.024 1.00 86.31 96 GLY A C 1
ATOM 772 O O . GLY A 1 96 ? -9.266 3.553 -6.635 1.00 86.31 96 GLY A O 1
ATOM 773 N N . PHE A 1 97 ? -8.418 4.281 -4.698 1.00 87.06 97 PHE A N 1
ATOM 774 C CA . PHE A 1 97 ? -9.553 3.780 -3.924 1.00 87.06 97 PHE A CA 1
ATOM 775 C C . PHE A 1 97 ? -10.816 4.649 -4.077 1.00 87.06 97 PHE A C 1
ATOM 777 O O . PHE A 1 97 ? -10.749 5.887 -4.075 1.00 87.06 97 PHE A O 1
ATOM 784 N N . PRO A 1 98 ? -12.003 4.019 -4.123 1.00 83.62 98 PRO A N 1
ATOM 785 C CA . PRO A 1 98 ? -13.275 4.709 -4.302 1.00 83.62 98 PRO A CA 1
ATOM 786 C C . PRO A 1 98 ? -13.678 5.500 -3.050 1.00 83.62 98 PRO A C 1
ATOM 788 O O . PRO A 1 98 ? -13.487 5.064 -1.918 1.00 83.62 98 PRO A O 1
ATOM 791 N N . LEU A 1 99 ? -14.266 6.686 -3.238 1.00 77.50 99 LEU A N 1
ATOM 792 C CA . LEU A 1 99 ? -14.756 7.527 -2.133 1.00 77.50 99 LEU A CA 1
ATOM 793 C C . LEU A 1 99 ? -16.183 7.203 -1.678 1.00 77.50 99 LEU A C 1
ATOM 795 O O . LEU A 1 99 ? -16.572 7.629 -0.591 1.00 77.50 99 LEU A O 1
ATOM 799 N N . ARG A 1 100 ? -16.984 6.544 -2.521 1.00 68.44 100 ARG A N 1
ATOM 800 C CA . ARG A 1 100 ? -18.371 6.199 -2.195 1.00 68.44 100 ARG A CA 1
ATOM 801 C C . ARG A 1 100 ? -18.398 4.900 -1.400 1.00 68.44 100 ARG A C 1
ATOM 803 O O . ARG A 1 100 ? -17.752 3.931 -1.778 1.00 68.44 100 ARG A O 1
ATOM 810 N N . GLU A 1 101 ? -19.171 4.895 -0.317 1.00 57.97 101 GLU A N 1
ATOM 811 C CA . GLU A 1 101 ? -19.565 3.673 0.383 1.00 57.97 101 GLU A CA 1
ATOM 812 C C . GLU A 1 101 ? -20.253 2.754 -0.633 1.00 57.97 101 GLU A C 1
ATOM 814 O O . G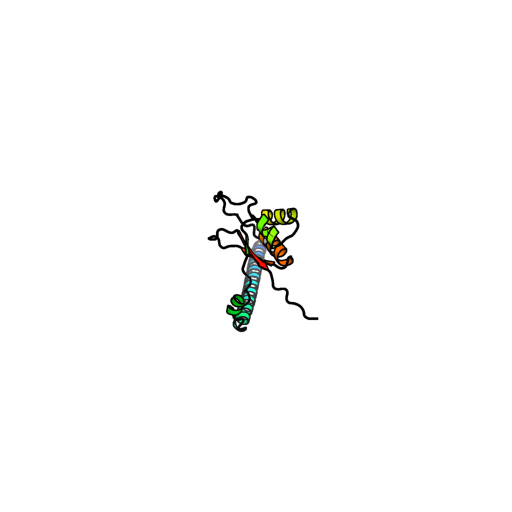LU A 1 101 ? -21.300 3.105 -1.180 1.00 57.97 101 GLU A O 1
ATOM 819 N N . HIS A 1 102 ? -19.647 1.609 -0.946 1.00 52.94 102 HIS A N 1
ATOM 820 C CA . HIS A 1 102 ? -20.203 0.643 -1.889 1.00 52.94 102 HIS A CA 1
ATOM 821 C C . HIS A 1 102 ? -21.426 -0.061 -1.282 1.00 52.94 102 HIS A C 1
ATOM 823 O O . HIS A 1 102 ? -21.379 -1.225 -0.900 1.00 52.94 102 HIS A O 1
ATOM 829 N N . ARG A 1 103 ? -22.569 0.628 -1.250 1.00 44.75 103 ARG A N 1
ATOM 830 C CA . ARG A 1 103 ? -23.874 -0.029 -1.363 1.00 44.75 103 ARG A CA 1
ATOM 831 C C . ARG A 1 103 ? -24.265 -0.052 -2.839 1.00 44.75 103 ARG A C 1
ATOM 833 O O . ARG A 1 103 ? -24.919 0.863 -3.321 1.00 44.75 103 ARG A O 1
ATOM 840 N N . GLY A 1 104 ? -23.861 -1.108 -3.544 1.00 49.16 104 GLY A N 1
ATOM 841 C CA . GLY A 1 104 ? -24.554 -1.558 -4.758 1.00 49.16 104 GLY A CA 1
ATOM 842 C C . GLY A 1 104 ? -23.941 -1.239 -6.125 1.00 49.16 104 GLY A C 1
ATOM 843 O O . GLY A 1 104 ? -24.369 -1.862 -7.084 1.00 49.16 104 GLY A O 1
ATOM 844 N N . ASP A 1 105 ? -22.929 -0.377 -6.244 1.00 46.62 105 ASP A N 1
ATOM 845 C CA . ASP A 1 105 ? -22.271 -0.115 -7.540 1.00 46.62 105 ASP A CA 1
ATOM 846 C C . ASP A 1 105 ? -20.975 -0.935 -7.651 1.00 46.62 105 ASP A C 1
ATOM 848 O O . ASP A 1 105 ? -19.929 -0.528 -7.149 1.00 46.62 105 ASP A O 1
ATOM 852 N N . ARG A 1 106 ? -21.041 -2.130 -8.251 1.00 50.44 106 ARG A N 1
ATOM 853 C CA . ARG A 1 106 ? -19.881 -3.005 -8.530 1.00 50.44 106 ARG A CA 1
ATOM 854 C C . ARG A 1 106 ? -19.593 -3.080 -10.033 1.00 50.44 106 ARG A C 1
ATOM 856 O O . ARG A 1 106 ? -19.506 -4.167 -10.590 1.00 50.44 106 ARG A O 1
ATOM 863 N N . GLU A 1 107 ? -19.432 -1.938 -10.694 1.00 44.28 107 GLU A N 1
ATOM 864 C CA . GLU A 1 107 ? -19.095 -1.932 -12.131 1.00 44.28 107 GLU A CA 1
ATOM 865 C C . GLU A 1 107 ? -17.704 -1.377 -12.468 1.00 44.28 107 GLU A C 1
ATOM 867 O O . GLU A 1 107 ? -17.294 -1.416 -13.623 1.00 44.28 107 GLU A O 1
ATOM 872 N N . GLY A 1 108 ? -16.904 -0.970 -11.480 1.00 49.91 108 GLY A N 1
ATOM 873 C CA . GLY A 1 108 ? -15.507 -0.599 -11.711 1.00 49.9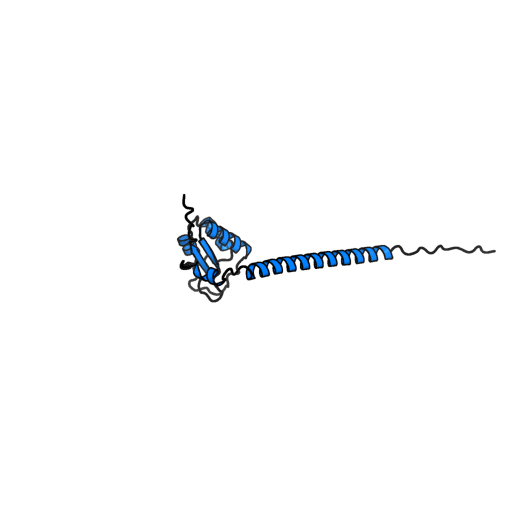1 108 GLY A CA 1
ATOM 874 C C . GLY A 1 108 ? -14.584 -1.276 -10.713 1.00 49.91 108 GLY A C 1
ATOM 875 O O . GLY A 1 108 ? -14.628 -0.949 -9.530 1.00 49.91 108 GLY A O 1
ATOM 876 N N . LYS A 1 109 ? -13.732 -2.197 -11.179 1.00 57.50 109 LYS A N 1
ATOM 877 C CA . LYS A 1 109 ? -12.529 -2.587 -10.430 1.00 57.50 109 LYS A CA 1
ATOM 878 C C . LYS A 1 109 ? -11.759 -1.301 -10.116 1.00 57.50 109 LYS A C 1
ATOM 880 O O . LYS A 1 109 ? -11.502 -0.525 -11.034 1.00 57.50 109 LYS A O 1
ATOM 885 N N . ALA A 1 110 ? -11.440 -1.047 -8.849 1.00 62.66 110 ALA A N 1
ATOM 886 C CA . ALA A 1 110 ? -10.564 0.064 -8.500 1.00 62.66 110 ALA A CA 1
ATOM 887 C C . ALA A 1 110 ? -9.195 -0.218 -9.132 1.00 62.66 110 ALA A C 1
ATOM 889 O O . ALA A 1 110 ? -8.523 -1.172 -8.749 1.00 62.66 110 ALA A O 1
ATOM 890 N N . GLU A 1 111 ? -8.817 0.551 -10.149 1.00 75.69 111 GLU A N 1
ATOM 891 C CA . GLU A 1 111 ? -7.479 0.483 -10.725 1.00 75.69 111 GLU A CA 1
ATOM 892 C C . GLU A 1 111 ? -6.521 1.094 -9.698 1.00 75.69 111 GLU A C 1
ATOM 894 O O . GLU A 1 111 ? -6.504 2.309 -9.486 1.00 75.69 111 GLU A O 1
ATOM 899 N N . ILE A 1 112 ? -5.818 0.230 -8.966 1.00 83.12 112 ILE A N 1
ATOM 900 C CA . ILE A 1 112 ? -4.909 0.652 -7.901 1.00 83.12 112 ILE A CA 1
ATOM 901 C C . ILE A 1 112 ? -3.694 1.317 -8.544 1.00 83.12 112 ILE A C 1
ATOM 903 O O . ILE A 1 112 ? -2.971 0.693 -9.317 1.00 83.12 112 ILE A O 1
ATOM 907 N N . ASP A 1 113 ? -3.445 2.573 -8.180 1.00 90.25 113 ASP A N 1
ATOM 908 C CA . ASP A 1 113 ? -2.190 3.246 -8.507 1.00 90.25 113 ASP A CA 1
ATOM 909 C C . ASP A 1 113 ? -1.108 2.785 -7.526 1.00 90.25 113 ASP A C 1
ATOM 911 O O . ASP A 1 113 ? -1.171 3.092 -6.331 1.00 90.25 113 ASP A O 1
ATOM 915 N N . GLU A 1 114 ? -0.102 2.063 -8.023 1.00 87.31 114 GLU A N 1
ATOM 916 C CA . GLU A 1 114 ? 0.998 1.529 -7.212 1.00 87.31 114 GLU A CA 1
ATOM 917 C C . GLU A 1 114 ? 1.722 2.632 -6.426 1.00 87.31 114 GLU A C 1
ATOM 919 O O . GLU A 1 114 ? 2.037 2.459 -5.247 1.00 87.31 114 GLU A O 1
ATOM 924 N N . ALA A 1 115 ? 1.950 3.796 -7.046 1.00 89.56 115 ALA A N 1
ATOM 925 C CA . ALA A 1 115 ? 2.649 4.904 -6.402 1.00 89.56 115 ALA A CA 1
ATOM 926 C C . ALA A 1 115 ? 1.820 5.501 -5.255 1.00 89.56 115 ALA A C 1
ATOM 928 O O . ALA A 1 115 ? 2.331 5.724 -4.151 1.00 89.56 115 ALA A O 1
ATOM 929 N N . GLY A 1 116 ? 0.527 5.732 -5.492 1.00 90.00 116 GLY A N 1
ATOM 930 C CA . GLY A 1 116 ? -0.417 6.144 -4.462 1.00 90.00 116 GLY A CA 1
ATOM 931 C C . GLY A 1 116 ? -0.531 5.126 -3.327 1.00 90.00 116 GLY A C 1
ATOM 932 O O . GLY A 1 116 ? -0.465 5.515 -2.157 1.00 90.00 116 GLY A O 1
ATOM 933 N N . TRP A 1 117 ? -0.618 3.834 -3.659 1.00 92.38 117 TRP A N 1
ATOM 934 C CA . TRP A 1 117 ? -0.688 2.742 -2.689 1.00 92.38 117 TRP A CA 1
ATOM 935 C C . TRP A 1 117 ? 0.535 2.701 -1.772 1.00 92.38 117 TRP A C 1
ATOM 937 O O . TRP A 1 117 ? 0.384 2.631 -0.552 1.00 92.38 117 TRP A O 1
ATOM 947 N N . VAL A 1 118 ? 1.746 2.811 -2.325 1.00 92.56 118 VAL A N 1
ATOM 948 C CA . VAL A 1 118 ? 2.987 2.862 -1.535 1.00 92.56 118 VAL A CA 1
ATOM 949 C C . VAL A 1 118 ? 2.984 4.058 -0.578 1.00 92.56 118 VAL A C 1
ATOM 951 O O . VAL A 1 118 ? 3.340 3.935 0.594 1.00 92.56 118 VAL A O 1
ATOM 954 N N . GLU A 1 119 ? 2.541 5.233 -1.026 1.00 93.00 119 GLU A N 1
ATOM 955 C CA . GLU A 1 119 ? 2.461 6.410 -0.155 1.00 93.00 119 GLU A CA 1
ATOM 956 C C . GLU A 1 119 ? 1.417 6.281 0.958 1.00 93.00 119 GLU A C 1
ATOM 958 O O . GLU A 1 119 ? 1.601 6.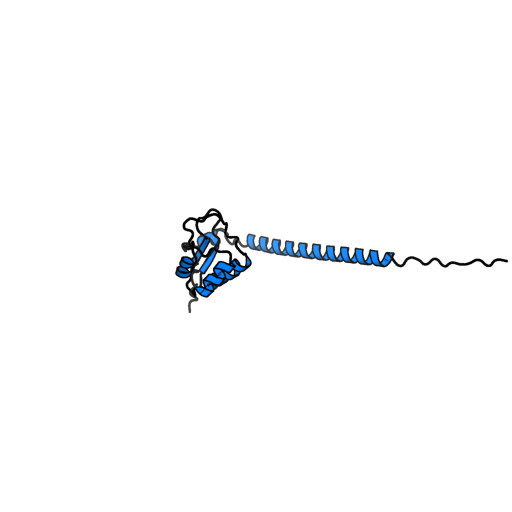840 2.050 1.00 93.00 119 GLU A O 1
ATOM 963 N N . LEU A 1 120 ? 0.297 5.611 0.683 1.00 92.56 120 LEU A N 1
ATOM 964 C CA . LEU A 1 120 ? -0.732 5.338 1.676 1.00 92.56 120 LEU A CA 1
ATOM 965 C C . LEU A 1 120 ? -0.240 4.299 2.685 1.00 92.56 120 LEU A C 1
ATOM 967 O O . LEU A 1 120 ? -0.351 4.540 3.886 1.00 92.56 120 LEU A O 1
ATOM 971 N N . SER A 1 121 ? 0.352 3.199 2.221 1.00 92.81 121 SER A N 1
ATOM 972 C CA . SER A 1 121 ? 0.818 2.116 3.085 1.00 92.81 121 SER A CA 1
ATOM 973 C C . SER A 1 121 ? 1.935 2.567 4.023 1.00 92.81 121 SER A C 1
ATOM 975 O O . SER A 1 121 ? 1.872 2.314 5.224 1.00 92.81 121 SER A O 1
ATOM 977 N N . LEU A 1 122 ? 2.888 3.361 3.524 1.00 92.56 122 LEU A N 1
ATOM 978 C CA . LEU A 1 122 ? 3.920 3.994 4.351 1.00 92.56 122 LEU A CA 1
ATOM 979 C C . LEU A 1 122 ? 3.335 4.968 5.377 1.00 92.56 122 LEU A C 1
ATOM 981 O O . LEU A 1 122 ? 3.861 5.100 6.482 1.00 92.56 122 LEU A O 1
ATOM 985 N N . TRP A 1 123 ? 2.271 5.691 5.022 1.00 93.81 123 TRP A N 1
ATOM 986 C CA . TRP A 1 123 ? 1.608 6.585 5.966 1.00 93.81 123 TRP A CA 1
ATOM 987 C C . TRP A 1 123 ? 0.906 5.802 7.082 1.00 93.81 123 TRP A C 1
ATOM 989 O O . TRP A 1 123 ? 1.068 6.174 8.242 1.00 93.81 123 TRP A O 1
ATOM 999 N N . ILE A 1 124 ? 0.200 4.716 6.746 1.00 93.44 124 ILE A N 1
ATOM 1000 C CA . ILE A 1 124 ? -0.444 3.811 7.713 1.00 93.44 124 ILE A CA 1
ATOM 1001 C C . ILE A 1 124 ? 0.615 3.165 8.625 1.00 93.44 124 ILE A C 1
ATOM 1003 O O . ILE A 1 124 ? 0.472 3.196 9.846 1.00 93.44 124 ILE A O 1
ATOM 1007 N N . ASN A 1 125 ? 1.738 2.713 8.057 1.00 91.88 125 ASN A N 1
ATOM 1008 C CA . ASN A 1 125 ? 2.875 2.158 8.800 1.00 91.88 125 ASN A CA 1
ATOM 1009 C C . ASN A 1 125 ? 3.428 3.132 9.844 1.00 91.88 125 ASN A C 1
ATOM 1011 O O . ASN A 1 125 ? 3.578 2.779 11.011 1.00 91.88 125 ASN A O 1
ATOM 1015 N N . LYS A 1 126 ? 3.591 4.408 9.480 1.00 90.62 126 LYS A N 1
ATOM 1016 C CA . LYS A 1 126 ? 4.005 5.458 10.427 1.00 90.62 126 LYS A CA 1
ATOM 1017 C C . LYS A 1 126 ? 3.017 5.698 11.572 1.00 90.62 126 LYS A C 1
ATOM 1019 O O . LYS A 1 126 ? 3.408 6.303 12.563 1.00 90.62 126 LYS A O 1
ATOM 1024 N N . GLN A 1 127 ? 1.753 5.290 11.440 1.00 89.00 127 GLN A N 1
ATOM 1025 C CA . GLN A 1 127 ? 0.774 5.339 12.533 1.00 89.00 127 GLN A CA 1
ATOM 1026 C C . GLN A 1 127 ? 0.844 4.099 13.447 1.00 89.00 127 GLN A C 1
ATOM 1028 O O . GLN A 1 127 ? 0.052 3.989 14.377 1.00 89.00 127 GLN A O 1
ATOM 1033 N N . GLY A 1 128 ? 1.782 3.178 13.203 1.00 90.31 128 GLY A N 1
ATOM 1034 C CA . GLY A 1 128 ? 1.921 1.932 13.955 1.00 90.31 128 GLY A CA 1
ATOM 1035 C C . GLY A 1 128 ? 1.007 0.815 13.456 1.00 90.31 128 GLY A C 1
ATOM 1036 O O . GLY A 1 128 ? 0.615 -0.038 14.248 1.00 90.31 128 GLY A O 1
ATOM 1037 N N . PHE A 1 129 ? 0.644 0.822 12.170 1.00 92.44 129 PHE A N 1
ATOM 1038 C CA . PHE A 1 129 ? -0.215 -0.194 11.563 1.00 92.44 129 PHE A CA 1
ATOM 1039 C C . PHE A 1 129 ? 0.436 -0.825 10.333 1.00 92.44 129 PHE A C 1
ATOM 1041 O O . PHE A 1 129 ? 0.910 -0.135 9.439 1.00 92.44 129 PHE A O 1
ATOM 1048 N N . GLU A 1 130 ? 0.398 -2.143 10.232 1.00 91.50 130 GLU A N 1
ATOM 1049 C CA . GLU A 1 130 ? 0.641 -2.844 8.979 1.00 91.50 130 GLU A CA 1
ATOM 1050 C C . GLU A 1 130 ? -0.600 -2.789 8.094 1.00 91.50 130 GLU A C 1
ATOM 1052 O O . GLU A 1 130 ? -1.727 -2.694 8.579 1.00 91.50 130 GLU A O 1
ATOM 1057 N N . THR A 1 131 ? -0.386 -2.835 6.781 1.00 93.06 131 THR A N 1
ATOM 1058 C CA . THR A 1 131 ? -1.459 -2.795 5.791 1.00 93.06 131 THR A CA 1
ATOM 1059 C C . THR A 1 131 ? -1.118 -3.656 4.589 1.00 93.06 131 THR A C 1
ATOM 1061 O O . THR A 1 131 ? 0.039 -3.711 4.166 1.00 93.06 131 THR A O 1
ATOM 1064 N N . LYS A 1 132 ? -2.128 -4.321 4.037 1.00 91.12 132 LYS A N 1
ATOM 1065 C CA . LYS A 1 132 ? -2.026 -5.108 2.807 1.00 91.12 132 LYS A CA 1
ATOM 1066 C C . LYS A 1 132 ? -3.316 -4.990 2.004 1.00 91.12 132 LYS A C 1
ATOM 1068 O O . LYS A 1 132 ? -4.380 -4.712 2.557 1.00 91.12 132 LYS A O 1
ATOM 1073 N N . LEU A 1 133 ? -3.208 -5.194 0.696 1.00 89.44 133 LEU A N 1
ATOM 1074 C CA . LEU A 1 133 ? -4.369 -5.235 -0.185 1.00 89.44 133 LEU A CA 1
ATOM 1075 C C . LEU A 1 133 ? -5.153 -6.527 0.041 1.00 89.44 133 LEU A C 1
ATOM 1077 O O . LEU A 1 133 ? -4.567 -7.575 0.324 1.00 89.44 133 LEU A O 1
ATOM 1081 N N . ALA A 1 134 ? -6.474 -6.434 -0.078 1.00 85.31 134 ALA A N 1
ATOM 1082 C CA . ALA A 1 134 ? -7.324 -7.612 -0.131 1.00 85.31 134 ALA A CA 1
ATOM 1083 C C . ALA A 1 134 ? -7.091 -8.372 -1.447 1.00 85.31 134 ALA A C 1
ATOM 1085 O O . ALA A 1 134 ? -6.705 -7.775 -2.453 1.00 85.31 134 ALA A O 1
ATOM 1086 N N . ALA A 1 135 ? -7.330 -9.684 -1.449 1.00 79.06 135 ALA A N 1
ATOM 1087 C CA . ALA A 1 135 ? -7.345 -10.445 -2.693 1.00 79.06 135 ALA A CA 1
ATOM 1088 C C . ALA A 1 135 ? -8.543 -10.020 -3.560 1.00 79.06 135 ALA A C 1
ATOM 1090 O O . ALA A 1 135 ? -9.596 -9.669 -3.032 1.00 79.06 135 ALA A O 1
ATOM 1091 N N . ASP A 1 136 ? -8.413 -10.123 -4.885 1.00 76.00 136 ASP A N 1
ATOM 1092 C CA . ASP A 1 136 ? -9.450 -9.710 -5.849 1.00 76.00 136 ASP A CA 1
ATOM 1093 C C . ASP A 1 136 ? -10.820 -10.389 -5.641 1.00 76.00 136 ASP A C 1
ATOM 1095 O O . ASP A 1 136 ? -11.840 -9.912 -6.141 1.00 76.00 136 ASP A O 1
ATOM 1099 N N . SER A 1 137 ? -10.852 -11.524 -4.939 1.00 74.62 137 SER A N 1
ATOM 1100 C CA . SER A 1 137 ? -12.065 -12.276 -4.609 1.00 74.62 137 SER A CA 1
ATOM 1101 C C . SER A 1 137 ? -12.822 -11.741 -3.393 1.00 74.62 137 SER A C 1
ATOM 1103 O O . SER A 1 137 ? -13.956 -12.162 -3.158 1.00 74.62 137 SER A O 1
ATOM 1105 N N . GLU A 1 138 ? -12.215 -10.853 -2.609 1.00 76.56 138 GLU A N 1
ATOM 1106 C CA . GLU A 1 138 ? -12.750 -10.429 -1.320 1.00 76.56 138 GLU A CA 1
ATOM 1107 C C . GLU A 1 138 ? -13.646 -9.184 -1.427 1.00 76.56 138 GLU A C 1
ATOM 1109 O O . GLU A 1 138 ? -13.470 -8.338 -2.307 1.00 76.56 138 GLU A O 1
ATOM 1114 N N . PRO A 1 139 ? -14.645 -9.035 -0.538 1.00 76.06 139 PRO A N 1
ATOM 1115 C CA . PRO A 1 139 ? -15.556 -7.895 -0.565 1.00 76.06 139 PRO A CA 1
ATOM 1116 C C . PRO A 1 139 ? -14.986 -6.594 0.030 1.00 76.06 139 PRO A C 1
ATOM 1118 O O . PRO A 1 139 ? -15.635 -5.558 -0.120 1.00 76.06 139 PRO A O 1
ATOM 1121 N N . TRP A 1 140 ? -13.824 -6.621 0.693 1.00 82.38 140 TRP A N 1
ATOM 1122 C CA . TRP A 1 140 ? -13.163 -5.447 1.285 1.00 82.38 140 TRP A CA 1
ATOM 1123 C C . TRP A 1 140 ? -11.976 -4.962 0.437 1.00 82.38 140 TRP A C 1
ATOM 1125 O O . TRP A 1 140 ? -11.533 -5.649 -0.475 1.00 82.38 140 TRP A O 1
ATOM 1135 N N . LEU A 1 141 ? -11.468 -3.755 0.719 1.00 86.75 141 LEU A N 1
ATOM 1136 C CA . LEU A 1 141 ? -10.428 -3.111 -0.098 1.00 86.75 141 LEU A CA 1
ATOM 1137 C C . LEU A 1 141 ? -9.015 -3.395 0.416 1.00 86.75 141 LEU A C 1
ATOM 1139 O O . LEU A 1 141 ? -8.091 -3.634 -0.360 1.00 86.75 141 LEU A O 1
ATOM 1143 N N . LEU A 1 142 ? -8.835 -3.332 1.733 1.00 90.25 142 LEU A N 1
ATOM 1144 C CA . LEU A 1 142 ? -7.546 -3.559 2.375 1.00 90.25 142 LEU A CA 1
ATOM 1145 C C . LEU A 1 142 ? -7.736 -4.122 3.779 1.00 90.25 142 LEU A C 1
ATOM 1147 O O . LEU A 1 142 ? -8.824 -4.051 4.351 1.00 90.25 142 LEU A O 1
ATOM 1151 N N . GLU A 1 143 ? -6.665 -4.663 4.336 1.00 91.38 143 GLU A N 1
ATOM 1152 C CA . GLU A 1 143 ? -6.614 -5.147 5.709 1.00 91.38 143 GLU A CA 1
ATOM 1153 C C . GLU A 1 143 ? -5.543 -4.375 6.470 1.00 91.38 143 GLU A C 1
ATOM 1155 O O . GLU A 1 143 ? -4.457 -4.134 5.938 1.00 91.38 143 GLU A O 1
ATOM 1160 N N . VAL A 1 144 ? -5.842 -3.989 7.709 1.00 93.12 144 VAL A N 1
ATOM 1161 C CA . VAL A 1 144 ? -4.881 -3.336 8.604 1.00 93.12 144 VAL A CA 1
ATOM 1162 C C . VAL A 1 144 ? -4.709 -4.126 9.887 1.00 93.12 144 VAL A C 1
ATOM 1164 O O . VAL A 1 144 ? -5.643 -4.753 10.374 1.00 93.12 144 VAL A O 1
ATOM 1167 N N . ARG A 1 145 ? -3.515 -4.075 10.466 1.00 91.06 145 ARG A N 1
ATOM 1168 C CA . ARG A 1 145 ? -3.240 -4.671 11.774 1.00 91.06 145 ARG A CA 1
ATOM 1169 C C . ARG A 1 145 ? -2.357 -3.741 12.577 1.00 91.06 145 ARG A C 1
ATOM 1171 O O . ARG A 1 145 ? -1.421 -3.159 12.040 1.00 91.06 145 ARG A O 1
ATOM 1178 N N . LYS A 1 146 ? -2.623 -3.607 13.872 1.00 89.81 146 LYS A N 1
ATOM 1179 C CA . LYS A 1 146 ? -1.754 -2.836 14.763 1.00 89.81 146 LYS A CA 1
ATOM 1180 C C . LYS A 1 146 ? -0.413 -3.553 14.943 1.00 89.81 146 LYS A C 1
ATOM 1182 O O . LYS A 1 146 ? -0.379 -4.750 15.217 1.00 89.81 146 LYS A O 1
ATOM 1187 N N . ILE A 1 147 ? 0.684 -2.820 14.796 1.00 87.62 147 ILE A N 1
ATOM 1188 C CA . ILE A 1 147 ? 2.031 -3.339 15.032 1.00 87.62 147 ILE A CA 1
ATOM 1189 C C . ILE A 1 147 ? 2.241 -3.386 16.551 1.00 87.62 147 ILE A C 1
ATOM 1191 O O . ILE A 1 147 ? 2.047 -2.355 17.208 1.00 87.62 147 ILE A O 1
ATOM 1195 N N . PRO A 1 148 ? 2.617 -4.540 17.136 1.00 81.19 148 PRO A N 1
ATOM 1196 C CA . PRO A 1 148 ? 2.964 -4.598 18.547 1.00 81.19 148 PRO A CA 1
ATOM 1197 C C . PRO A 1 148 ? 4.162 -3.675 18.783 1.00 81.19 148 PRO A C 1
ATOM 1199 O O . PRO A 1 148 ? 5.230 -3.859 18.198 1.00 81.19 148 PRO A O 1
ATOM 1202 N N . GLN A 1 149 ? 3.977 -2.643 19.609 1.00 74.25 149 GLN A N 1
ATOM 1203 C CA . GLN A 1 149 ? 5.097 -1.813 20.032 1.00 74.25 149 GLN A CA 1
ATOM 1204 C C . GLN A 1 149 ? 5.985 -2.692 20.902 1.00 74.25 149 GLN A C 1
ATOM 1206 O O . GLN A 1 149 ? 5.582 -3.115 21.982 1.00 74.25 149 GLN A O 1
ATOM 1211 N N . LYS A 1 150 ? 7.172 -3.021 20.393 1.00 60.50 150 LYS A N 1
ATOM 1212 C CA . LYS A 1 150 ? 8.211 -3.653 21.193 1.00 60.50 150 LYS A CA 1
ATOM 1213 C C . LYS A 1 150 ? 8.561 -2.631 22.270 1.00 60.50 150 LYS A C 1
ATOM 1215 O O . LYS A 1 150 ? 9.145 -1.599 21.951 1.00 60.50 150 LYS A O 1
ATOM 1220 N N . GLU A 1 151 ? 8.103 -2.858 23.496 1.00 53.91 151 GLU A N 1
ATOM 1221 C CA . GLU A 1 151 ? 8.532 -2.065 24.642 1.00 53.91 151 GLU A CA 1
ATOM 1222 C C . GLU A 1 151 ? 10.052 -2.223 24.728 1.00 53.91 151 GLU A C 1
ATOM 1224 O O . GLU A 1 151 ? 10.565 -3.277 25.107 1.00 53.91 151 GLU A O 1
ATOM 1229 N N . GLU A 1 152 ? 10.792 -1.212 24.272 1.00 49.09 152 GLU A N 1
ATOM 1230 C CA . GLU A 1 152 ? 12.207 -1.092 24.591 1.00 49.09 152 GLU A CA 1
ATOM 1231 C C . GLU A 1 152 ? 12.272 -0.844 26.097 1.00 49.09 152 GLU A C 1
ATOM 1233 O O . GLU A 1 152 ? 12.025 0.260 26.581 1.00 49.09 152 GLU A O 1
ATOM 1238 N N . GLY A 1 153 ? 12.483 -1.937 26.834 1.00 49.16 153 GLY A N 1
ATOM 1239 C CA . GLY A 1 153 ? 12.691 -1.931 28.271 1.00 49.16 153 GLY A CA 1
ATOM 1240 C C . GLY A 1 153 ? 13.825 -0.979 28.630 1.00 49.16 153 GLY A C 1
ATOM 1241 O O . GLY A 1 153 ? 14.923 -1.072 28.083 1.00 49.16 153 GLY A O 1
ATOM 1242 N N . ASN A 1 154 ? 13.493 -0.056 29.526 1.00 38.53 154 ASN A N 1
ATOM 1243 C CA . ASN A 1 154 ? 14.394 0.884 30.179 1.00 38.53 154 ASN A CA 1
ATOM 1244 C C . ASN A 1 154 ? 15.281 0.170 31.208 1.00 38.53 154 ASN A C 1
ATOM 1246 O O . ASN A 1 154 ? 14.747 -0.731 31.900 1.00 38.53 154 ASN A O 1
#

Foldseek 3Di:
DDDDDDDDDDDDPPPVVVVVVVVVVVVVVVVVVVVVVVVVVVVVVVVVVVVVPPPPPVVVVPVPPFPWAFAAALVVVCVVLNDDSVVSVVLCVLQQHDHDRPPDDPPDDRPGDPVSVVVNQVVSVVSQKHKDADDPPDNGGITITGHPPPPPDD

Secondary structure (DSSP, 8-state):
-PPP--------TTHHHHHHHHHHHHHHHHHHHHHHHHHHHHHHHHHHHHHHTT--TTHHHHT--S--EEE-SHHHHHHHH-S-HHHHHHHHHHTT--SS--SS---------HHHHHHHHHHHHHTTEEEEEPPTTSSSSEEEEEPP------

Sequence (154 aa):
MKSDNLSSEQIPVQNESDMSEALRRLVRSGVMCRRQAIIYEVARSLLDRLRESDVDLAVVEEITHGDWERIESLSQLRATVGGRFQNLKKRWVKSGFPLREHRGDREGKAEIDEAGWVELSLWINKQGFETKLAADSEPWLLEVRKIPQKEEGN

pLDDT: mean 75.57, std 17.58, range [38.53, 93.81]